Protein AF-A0A8T5KNI4-F1 (afdb_monomer)

Secondary structure (DSSP, 8-state):
--EE-S---SHHHHHHHHHTT-SE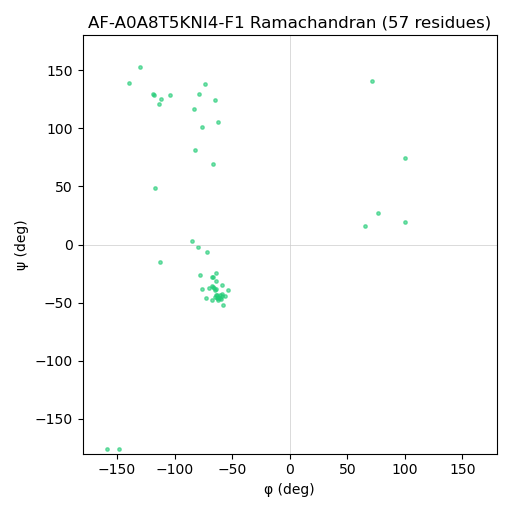E--HHHHHT-SSHHHHHHHHHHHHHHTT-------

Solvent-accessible surface area (backbone atoms only — not comparable to full-atom values): 3550 Å² total; per-residue (Å²): 137,39,77,44,64,81,68,40,72,48,41,66,54,49,42,53,43,44,74,74,57,36,73,40,81,44,50,67,51,38,60,74,72,34,88,46,74,66,52,36,48,51,57,49,48,47,36,34,50,71,65,68,56,59,94,72,76,86,133

Radius of gyration: 11.24 Å; Cα contacts (8 Å, |Δi|>4): 74; chains: 1; bounding box: 28×23×24 Å

Mean predicted aligned error: 4.34 Å

Nearest PDB structures (foldseek):
  5e0k-assembly3_K  TM=7.874E-01  e=7.037E-01  Pyrococcus furiosus DSM 3638
  1wdw-assembly3_K  TM=7.699E-01  e=7.037E-01  Pyrococcus furiosus
  1wdw-assembly1_C  TM=7.698E-01  e=7.037E-01  Pyrococcus furiosus

Foldseek 3Di:
DAEDEDAPQALVSLVVCVVVPHPYYDHPVNVVPAPDPVSSVVRVCRNCVSVVNDPDDDD

pLDDT: mean 88.63, std 10.15, range [56.28, 95.62]

Sequence (59 aa):
TMLVGGGIRTPQQAQIAAEAGADWIVTGTLTEDAADLSDLREKISAITSILGLINWEPN

Structure (mmCIF, N/CA/C/O backbone):
data_AF-A0A8T5KNI4-F1
#
_entry.id   AF-A0A8T5KNI4-F1
#
loop_
_atom_site.group_PDB
_atom_site.id
_atom_site.type_symbol
_atom_site.label_atom_id
_atom_site.label_alt_id
_atom_site.label_comp_id
_atom_site.label_asym_id
_atom_site.label_entity_id
_atom_site.label_seq_id
_atom_site.pdbx_PDB_ins_code
_atom_site.Cartn_x
_atom_site.Cartn_y
_atom_site.Cartn_z
_atom_site.occupancy
_atom_site.B_iso_or_equiv
_atom_site.auth_seq_id
_atom_site.auth_comp_id
_atom_site.auth_asym_id
_atom_site.auth_atom_id
_atom_site.pdbx_PDB_model_num
ATOM 1 N N . THR A 1 1 ? -17.531 -4.168 4.883 1.00 86.25 1 THR A N 1
ATOM 2 C CA . THR A 1 1 ? -16.887 -4.329 3.571 1.00 86.25 1 THR A CA 1
ATOM 3 C C . THR A 1 1 ? -16.681 -2.984 2.914 1.00 86.25 1 THR A C 1
ATOM 5 O O . THR A 1 1 ? -17.534 -2.526 2.160 1.00 86.25 1 THR A O 1
ATOM 8 N N . MET A 1 2 ? -15.557 -2.346 3.229 1.00 90.75 2 MET A N 1
ATOM 9 C CA . MET A 1 2 ? -15.015 -1.169 2.565 1.00 90.75 2 MET A CA 1
ATOM 10 C C . MET A 1 2 ? -13.848 -1.587 1.669 1.00 90.75 2 MET A C 1
ATOM 12 O O . MET A 1 2 ? -12.937 -2.288 2.106 1.00 90.75 2 MET A O 1
ATOM 16 N N . LEU A 1 3 ? -13.895 -1.160 0.410 1.00 93.88 3 LEU A N 1
ATOM 17 C CA . LEU A 1 3 ? -12.863 -1.421 -0.587 1.00 93.88 3 LEU A CA 1
ATOM 18 C C . LEU A 1 3 ? -12.170 -0.096 -0.912 1.00 93.88 3 LEU A C 1
ATOM 20 O O . LEU A 1 3 ? -12.845 0.864 -1.284 1.00 93.88 3 LEU A O 1
ATOM 24 N N . VAL A 1 4 ? -10.847 -0.039 -0.780 1.00 93.19 4 VAL A N 1
ATOM 25 C CA . VAL A 1 4 ? -10.058 1.160 -1.084 1.00 93.19 4 VAL A CA 1
ATOM 26 C C . VAL A 1 4 ? -9.090 0.858 -2.219 1.00 93.19 4 VAL A C 1
ATOM 28 O O . VAL A 1 4 ? -8.336 -0.110 -2.184 1.00 93.19 4 VAL A O 1
ATOM 31 N N . GLY A 1 5 ? -9.112 1.704 -3.241 1.00 87.88 5 GLY A N 1
ATOM 32 C CA . GLY A 1 5 ? -8.210 1.645 -4.386 1.00 87.88 5 GLY A CA 1
ATOM 33 C C . GLY A 1 5 ? -7.942 3.043 -4.935 1.00 87.88 5 GLY A C 1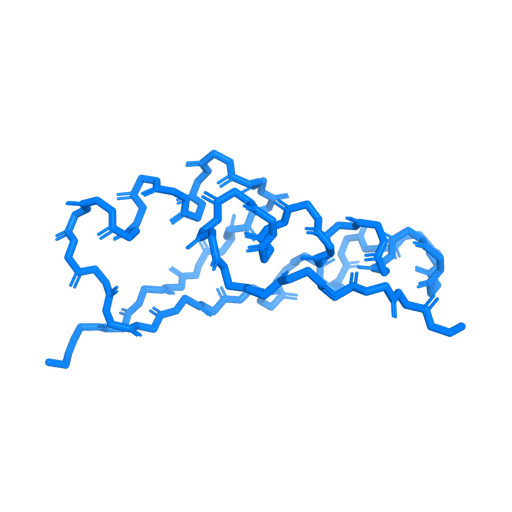
ATOM 34 O O . GLY A 1 5 ? -8.418 4.032 -4.382 1.00 87.88 5 GLY A O 1
ATOM 35 N N . GLY A 1 6 ? -7.195 3.122 -6.037 1.00 83.69 6 GLY A N 1
ATOM 36 C CA . GLY A 1 6 ? -6.877 4.388 -6.706 1.00 83.69 6 GLY A CA 1
ATOM 37 C C . GLY A 1 6 ? -5.478 4.902 -6.374 1.00 83.69 6 GLY A C 1
ATOM 38 O O . GLY A 1 6 ? -5.312 5.870 -5.640 1.00 83.69 6 GLY A O 1
ATOM 39 N N . GLY A 1 7 ? -4.456 4.265 -6.949 1.00 86.44 7 GLY A N 1
ATOM 40 C CA . GLY A 1 7 ? -3.088 4.780 -6.884 1.00 86.44 7 GLY A CA 1
ATOM 41 C C . GLY A 1 7 ? -2.366 4.575 -5.550 1.00 86.44 7 GLY A C 1
ATOM 42 O O . GLY A 1 7 ? -1.460 5.355 -5.256 1.00 86.44 7 GLY A O 1
ATOM 43 N N . ILE A 1 8 ? -2.728 3.538 -4.779 1.00 92.38 8 ILE A N 1
ATOM 44 C CA . ILE A 1 8 ? -1.915 3.045 -3.655 1.00 92.38 8 ILE A CA 1
ATOM 45 C C . ILE A 1 8 ? -0.575 2.559 -4.233 1.00 92.38 8 ILE A C 1
ATOM 47 O O . ILE A 1 8 ? -0.513 1.515 -4.883 1.00 92.38 8 ILE A O 1
ATOM 51 N N . ARG A 1 9 ? 0.482 3.346 -4.028 1.00 91.94 9 ARG A N 1
ATOM 52 C CA . ARG A 1 9 ? 1.841 3.111 -4.548 1.00 91.94 9 ARG A CA 1
ATOM 53 C C . ARG A 1 9 ? 2.854 2.801 -3.460 1.00 91.94 9 ARG A C 1
ATOM 55 O O . ARG A 1 9 ? 3.955 2.356 -3.765 1.00 91.94 9 ARG A O 1
ATOM 62 N N . THR A 1 10 ? 2.507 3.072 -2.206 1.00 93.38 10 THR A N 1
ATOM 63 C CA . THR A 1 10 ? 3.423 2.902 -1.081 1.00 93.38 10 THR A CA 1
ATOM 64 C C . THR A 1 10 ? 2.782 2.098 0.050 1.00 93.38 10 THR A C 1
ATOM 66 O O . THR A 1 10 ? 1.560 2.153 0.232 1.00 93.38 10 THR A O 1
ATOM 69 N N . PRO A 1 11 ? 3.594 1.397 0.861 1.00 94.19 11 PRO A N 1
ATOM 70 C CA . PRO A 1 11 ? 3.129 0.726 2.075 1.00 94.19 11 PRO A CA 1
ATOM 71 C C . PRO A 1 11 ? 2.366 1.655 3.024 1.00 94.19 11 PRO A C 1
ATOM 73 O O . PRO A 1 11 ? 1.337 1.275 3.570 1.00 94.19 11 PRO A O 1
ATOM 76 N N . GLN A 1 12 ? 2.807 2.904 3.173 1.00 95.50 12 GLN A N 1
ATOM 77 C CA . GLN A 1 12 ? 2.180 3.869 4.080 1.00 95.50 12 GLN A CA 1
ATOM 78 C C . GLN A 1 12 ? 0.763 4.238 3.632 1.00 95.50 12 GLN A C 1
ATOM 80 O O . GLN A 1 12 ? -0.130 4.372 4.460 1.00 95.50 12 GLN A O 1
ATOM 85 N N . GLN A 1 13 ? 0.526 4.362 2.323 1.00 95.25 13 GLN A N 1
ATOM 86 C CA . GLN A 1 13 ? -0.822 4.599 1.799 1.00 95.25 13 GLN A CA 1
ATOM 87 C C . GLN A 1 13 ? -1.748 3.408 2.067 1.00 95.25 13 GLN A C 1
ATOM 89 O O . GLN A 1 13 ? -2.911 3.604 2.415 1.00 95.25 13 GLN A O 1
ATOM 94 N N . ALA A 1 14 ? -1.229 2.182 1.945 1.00 94.69 14 ALA A N 1
ATOM 95 C CA . ALA A 1 14 ? -1.971 0.974 2.286 1.00 94.69 14 ALA A CA 1
ATOM 96 C C . ALA A 1 14 ? -2.300 0.919 3.789 1.00 94.69 14 ALA A C 1
ATOM 98 O O . ALA A 1 14 ? -3.439 0.639 4.152 1.00 94.69 14 ALA A O 1
ATOM 99 N N . GLN A 1 15 ? -1.342 1.258 4.656 1.00 95.50 15 GLN A N 1
ATOM 100 C CA . GLN A 1 15 ? -1.557 1.327 6.102 1.00 95.50 15 GLN A CA 1
ATOM 101 C C . GLN A 1 15 ? -2.633 2.354 6.471 1.00 95.50 15 GLN A C 1
ATOM 103 O O . GLN A 1 15 ? -3.555 2.017 7.204 1.00 95.50 15 GLN A O 1
ATOM 108 N N . ILE A 1 16 ? -2.585 3.562 5.900 1.00 95.62 16 ILE A N 1
ATOM 109 C CA . ILE A 1 16 ? -3.613 4.591 6.123 1.00 95.62 16 ILE A CA 1
ATOM 110 C C . ILE A 1 16 ? -4.997 4.083 5.697 1.00 95.62 16 ILE A C 1
ATOM 112 O O . ILE A 1 16 ? -5.978 4.297 6.405 1.00 95.62 16 ILE A O 1
ATOM 116 N N . ALA A 1 17 ? -5.094 3.394 4.555 1.00 95.00 17 ALA A N 1
ATOM 117 C CA . ALA A 1 17 ? -6.355 2.811 4.105 1.00 95.00 17 ALA A CA 1
ATOM 118 C C . ALA A 1 17 ? -6.872 1.742 5.084 1.00 95.00 17 ALA A C 1
ATOM 120 O O . ALA A 1 17 ? -8.057 1.745 5.421 1.00 95.00 17 ALA A O 1
ATOM 121 N N . ALA A 1 18 ? -5.996 0.861 5.573 1.00 94.62 18 ALA A N 1
ATOM 122 C CA . ALA A 1 18 ? -6.346 -0.151 6.567 1.00 94.62 18 ALA A CA 1
ATOM 123 C C . ALA A 1 18 ? -6.796 0.478 7.896 1.00 94.62 18 ALA A C 1
ATOM 125 O O . ALA A 1 18 ? -7.838 0.106 8.429 1.00 94.62 18 ALA A O 1
ATOM 126 N N . GLU A 1 19 ? -6.068 1.479 8.395 1.00 95.12 19 GLU A N 1
ATOM 127 C CA . GLU A 1 19 ? -6.401 2.221 9.618 1.00 95.12 19 GLU A CA 1
ATOM 128 C C . GLU A 1 19 ? -7.716 3.000 9.492 1.00 95.12 19 GLU A C 1
ATOM 130 O O . GLU A 1 19 ? -8.458 3.127 10.466 1.00 95.12 19 GLU A O 1
ATOM 135 N N . ALA A 1 20 ? -8.059 3.460 8.286 1.00 95.25 20 ALA A N 1
ATOM 136 C CA . ALA A 1 20 ? -9.357 4.058 7.987 1.00 95.25 20 ALA A CA 1
ATOM 137 C C . ALA A 1 20 ? -10.511 3.032 7.959 1.00 95.25 20 ALA A C 1
ATOM 139 O O . ALA A 1 20 ? -11.672 3.428 7.843 1.00 95.25 20 ALA A O 1
ATOM 140 N N . GLY A 1 21 ? -10.214 1.733 8.074 1.00 94.62 21 GLY A N 1
ATOM 141 C CA . GLY A 1 21 ? -11.185 0.640 8.130 1.00 94.62 21 GLY A CA 1
ATOM 142 C C . GLY A 1 21 ? -11.372 -0.112 6.812 1.00 94.62 21 GLY A C 1
ATOM 143 O O . GLY A 1 21 ? -12.422 -0.724 6.615 1.00 94.62 21 GLY A O 1
ATOM 144 N N . ALA A 1 22 ? -10.424 -0.028 5.871 1.00 95.44 22 ALA A N 1
ATOM 145 C CA . ALA A 1 22 ? -10.512 -0.786 4.627 1.00 95.44 22 ALA A CA 1
ATOM 146 C C . ALA A 1 22 ? -10.432 -2.290 4.910 1.00 95.44 22 ALA A C 1
ATOM 148 O O . ALA A 1 22 ? -9.452 -2.776 5.467 1.00 95.44 22 ALA A O 1
ATOM 149 N N . ASP A 1 23 ? -11.442 -3.030 4.458 1.00 93.75 23 ASP A N 1
ATOM 150 C CA . ASP A 1 23 ? -11.429 -4.494 4.472 1.00 93.75 23 ASP A CA 1
ATOM 151 C C . ASP A 1 23 ? -10.578 -5.046 3.310 1.00 93.75 23 ASP A C 1
ATOM 153 O O . ASP A 1 23 ? -10.051 -6.152 3.386 1.00 93.75 23 ASP A O 1
ATOM 157 N N . TRP A 1 24 ? -10.451 -4.275 2.221 1.00 93.06 24 TRP A N 1
ATOM 158 C CA . TRP A 1 24 ? -9.698 -4.635 1.017 1.00 93.06 24 TRP A CA 1
ATOM 159 C C . TRP A 1 24 ? -8.929 -3.434 0.465 1.00 93.06 24 TRP A C 1
ATOM 161 O O . TRP A 1 24 ? -9.479 -2.334 0.360 1.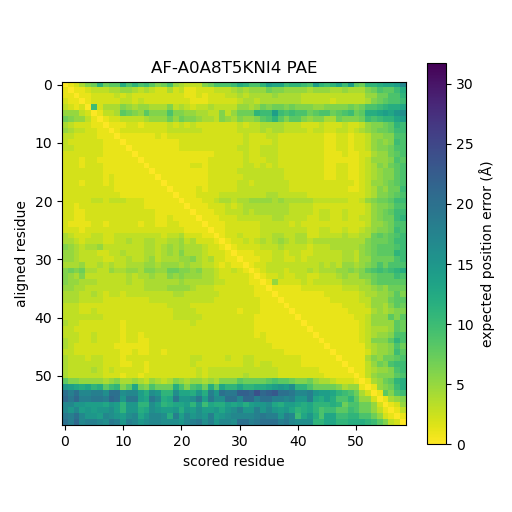00 93.06 24 TRP A O 1
ATOM 171 N N . ILE A 1 25 ? -7.691 -3.670 0.028 1.00 92.50 25 ILE A N 1
ATOM 172 C CA . ILE A 1 25 ? -6.819 -2.671 -0.602 1.00 92.50 25 ILE A CA 1
ATOM 173 C C . ILE A 1 25 ? -6.481 -3.129 -2.026 1.00 92.50 25 ILE A C 1
ATOM 175 O O . ILE A 1 25 ? -6.052 -4.262 -2.231 1.00 92.50 25 ILE A O 1
ATOM 179 N N . VAL A 1 26 ? -6.667 -2.248 -3.013 1.00 93.12 26 VAL A N 1
ATOM 180 C CA . VAL A 1 26 ? -6.435 -2.520 -4.442 1.00 93.12 26 VAL A CA 1
ATOM 181 C C . VAL A 1 26 ? -5.263 -1.684 -4.968 1.00 93.12 26 VAL A C 1
ATOM 183 O O . VAL A 1 26 ? -5.314 -0.452 -4.964 1.00 93.12 26 VAL A O 1
ATOM 186 N N . THR A 1 27 ? -4.223 -2.351 -5.475 1.00 91.19 27 THR A N 1
ATOM 187 C CA . THR A 1 27 ? -2.924 -1.760 -5.862 1.00 91.19 27 THR A CA 1
ATOM 188 C C . THR A 1 27 ? -2.616 -1.904 -7.364 1.00 91.19 27 THR A C 1
ATOM 190 O O . THR A 1 27 ? -1.525 -2.310 -7.753 1.00 91.19 27 THR A O 1
ATOM 193 N N . GLY A 1 28 ? -3.562 -1.559 -8.246 1.00 90.12 28 GLY A N 1
ATOM 194 C CA . GLY A 1 28 ? -3.377 -1.697 -9.706 1.00 90.12 28 GLY A CA 1
ATOM 195 C C . GLY A 1 28 ? -2.171 -0.920 -10.257 1.00 90.12 28 GLY A C 1
ATOM 196 O O . GLY A 1 28 ? -1.280 -1.503 -10.866 1.00 90.12 28 GLY A O 1
ATOM 197 N N . THR A 1 29 ? -2.081 0.378 -9.951 1.00 89.44 29 THR A N 1
ATOM 198 C CA . THR A 1 29 ? -1.000 1.251 -10.450 1.00 89.44 29 THR A CA 1
ATOM 199 C C . THR A 1 29 ? 0.389 0.858 -9.941 1.00 89.44 29 THR A C 1
ATOM 201 O O . THR A 1 29 ? 1.381 1.104 -10.610 1.00 89.44 29 THR A O 1
ATOM 204 N N . LEU A 1 30 ? 0.476 0.175 -8.793 1.00 89.69 30 LEU A N 1
ATOM 205 C CA . LEU A 1 30 ? 1.736 -0.388 -8.298 1.00 89.69 30 LEU A CA 1
ATOM 206 C C . LEU A 1 30 ? 2.352 -1.379 -9.300 1.00 89.69 30 LEU A C 1
ATOM 208 O O . LEU A 1 30 ? 3.572 -1.461 -9.406 1.00 89.69 30 LEU A O 1
ATOM 212 N N . THR A 1 31 ? 1.497 -2.118 -10.016 1.00 87.88 31 THR A N 1
ATOM 213 C CA . THR A 1 31 ? 1.900 -3.094 -11.038 1.00 87.88 31 THR A CA 1
ATOM 214 C C . THR A 1 31 ? 2.330 -2.401 -12.327 1.00 87.88 31 THR A C 1
ATOM 216 O O . THR A 1 31 ? 3.296 -2.822 -12.951 1.00 87.88 31 THR A O 1
ATOM 219 N N . GLU A 1 32 ? 1.639 -1.328 -12.712 1.00 88.12 32 GLU A N 1
ATOM 220 C CA . GLU A 1 32 ? 1.961 -0.528 -13.903 1.00 88.12 32 GLU A CA 1
ATOM 221 C C . GLU A 1 32 ? 3.291 0.227 -13.744 1.00 88.12 32 GLU A C 1
ATOM 223 O O . GLU A 1 32 ? 4.052 0.341 -14.701 1.00 88.12 32 GLU A O 1
ATOM 228 N N . ASP A 1 33 ? 3.590 0.688 -12.525 1.00 87.81 33 ASP A N 1
ATOM 229 C CA . ASP A 1 33 ? 4.810 1.424 -12.178 1.00 87.81 33 ASP A CA 1
ATOM 230 C C . ASP A 1 33 ? 6.002 0.493 -11.850 1.00 87.81 33 ASP A C 1
ATOM 232 O O . ASP A 1 33 ? 7.055 0.968 -11.411 1.00 87.81 33 ASP A O 1
ATOM 236 N N . ALA A 1 34 ? 5.850 -0.832 -11.965 1.00 92.00 34 ALA A N 1
ATOM 237 C CA . ALA A 1 34 ? 6.920 -1.779 -11.660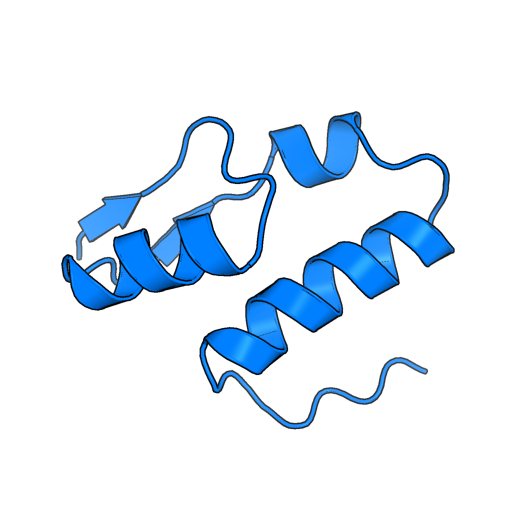 1.00 92.00 34 ALA A CA 1
ATOM 238 C C . ALA A 1 34 ? 7.942 -1.870 -12.802 1.00 92.00 34 ALA A C 1
ATOM 240 O O . ALA A 1 34 ? 7.581 -2.072 -13.960 1.00 92.00 34 ALA A O 1
ATOM 241 N N . ALA A 1 35 ? 9.228 -1.748 -12.470 1.00 93.31 35 ALA A N 1
ATOM 242 C CA . ALA A 1 35 ? 10.313 -1.827 -13.448 1.00 93.31 35 ALA A CA 1
ATOM 243 C C . ALA A 1 35 ? 10.491 -3.254 -13.992 1.00 93.31 35 ALA A C 1
ATOM 245 O O . ALA A 1 35 ? 10.766 -3.448 -15.176 1.00 93.31 35 ALA A O 1
ATOM 246 N N . ASP A 1 36 ? 10.320 -4.246 -13.121 1.00 94.50 36 ASP A N 1
ATOM 247 C CA . ASP A 1 36 ? 10.369 -5.667 -13.435 1.00 94.50 36 ASP A CA 1
ATOM 248 C C . ASP A 1 36 ? 9.632 -6.488 -12.357 1.00 94.50 36 ASP A C 1
ATOM 250 O O . ASP A 1 36 ? 9.012 -5.950 -11.435 1.00 94.50 36 ASP A O 1
ATOM 254 N N . LEU A 1 37 ? 9.674 -7.818 -12.481 1.00 93.31 37 LEU A N 1
ATOM 255 C CA . LEU A 1 37 ? 9.026 -8.728 -11.533 1.00 93.31 37 LEU A CA 1
ATOM 256 C C . LEU A 1 37 ? 9.656 -8.705 -10.133 1.00 93.31 37 LEU A C 1
ATOM 258 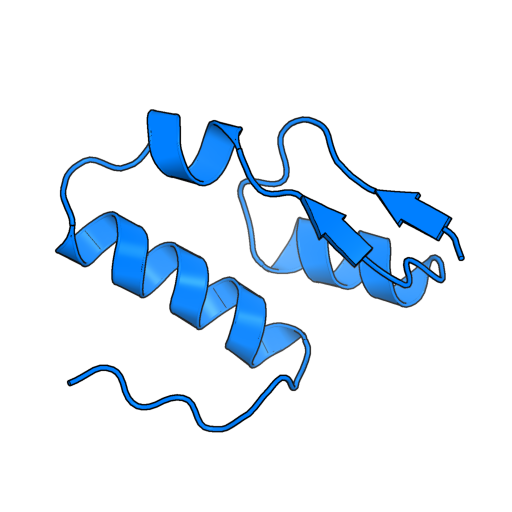O O . LEU A 1 37 ? 8.956 -8.984 -9.159 1.00 93.31 37 LEU A O 1
ATOM 262 N N . SER A 1 38 ? 10.948 -8.394 -10.020 1.00 94.06 38 SER A N 1
ATOM 263 C CA . SER A 1 38 ? 11.639 -8.292 -8.731 1.00 94.06 38 SER A CA 1
ATOM 264 C C . SER A 1 38 ? 11.190 -7.031 -7.998 1.00 94.06 38 SER A C 1
ATOM 266 O O . SER A 1 38 ? 10.796 -7.115 -6.838 1.00 94.06 38 SER A O 1
ATOM 268 N N . ASP A 1 39 ? 11.129 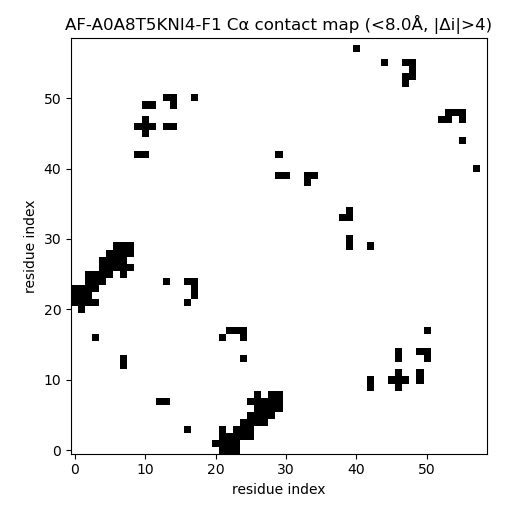-5.897 -8.698 1.00 94.12 39 ASP A N 1
ATOM 269 C CA . ASP A 1 39 ? 10.596 -4.636 -8.170 1.00 94.12 39 ASP A CA 1
ATOM 270 C C . ASP A 1 39 ? 9.118 -4.777 -7.768 1.00 94.12 39 ASP A C 1
ATOM 272 O O . ASP A 1 39 ? 8.718 -4.374 -6.675 1.00 94.12 39 ASP A O 1
ATOM 276 N N . LEU A 1 40 ? 8.299 -5.439 -8.594 1.00 93.19 40 LEU A N 1
ATOM 277 C CA . LEU A 1 40 ? 6.906 -5.734 -8.244 1.00 93.19 40 LEU A CA 1
ATOM 278 C C . LEU A 1 40 ? 6.802 -6.576 -6.963 1.00 93.19 40 LEU A C 1
ATOM 280 O O . LEU A 1 40 ? 5.981 -6.288 -6.089 1.00 93.19 40 LEU A O 1
ATOM 284 N N . ARG A 1 41 ? 7.638 -7.610 -6.837 1.00 91.88 41 ARG A N 1
ATOM 285 C CA . ARG A 1 41 ? 7.703 -8.486 -5.660 1.00 91.88 41 ARG A CA 1
ATOM 286 C C . ARG A 1 41 ? 8.112 -7.716 -4.409 1.00 91.88 41 ARG A C 1
ATOM 288 O O . ARG A 1 41 ? 7.472 -7.894 -3.375 1.00 91.88 41 ARG A O 1
ATOM 295 N N . GLU A 1 42 ? 9.122 -6.854 -4.489 1.00 93.19 42 GLU A N 1
ATOM 296 C CA . GLU A 1 42 ? 9.547 -6.000 -3.373 1.00 93.19 42 GLU A CA 1
ATOM 297 C C . GLU A 1 42 ? 8.438 -5.033 -2.949 1.00 93.19 42 GLU A C 1
ATOM 299 O O . GLU A 1 42 ? 8.105 -4.946 -1.764 1.00 93.19 42 GLU A O 1
ATOM 304 N N . LYS A 1 43 ? 7.794 -4.370 -3.915 1.00 92.81 43 LYS A N 1
ATOM 305 C CA . LYS A 1 43 ? 6.670 -3.455 -3.680 1.00 92.81 43 LYS A CA 1
ATOM 306 C C . LYS A 1 43 ? 5.487 -4.144 -2.999 1.00 92.81 43 LYS A C 1
ATOM 308 O O . LYS A 1 43 ? 4.954 -3.616 -2.022 1.00 92.81 43 LYS A O 1
ATOM 313 N N . ILE A 1 44 ? 5.084 -5.323 -3.479 1.00 92.25 44 ILE A N 1
ATOM 314 C CA . ILE A 1 44 ? 4.003 -6.112 -2.866 1.00 92.25 44 ILE A CA 1
ATOM 315 C C . ILE A 1 44 ? 4.412 -6.579 -1.465 1.00 92.25 44 ILE A C 1
ATOM 317 O O . ILE A 1 44 ? 3.629 -6.403 -0.532 1.00 92.25 44 ILE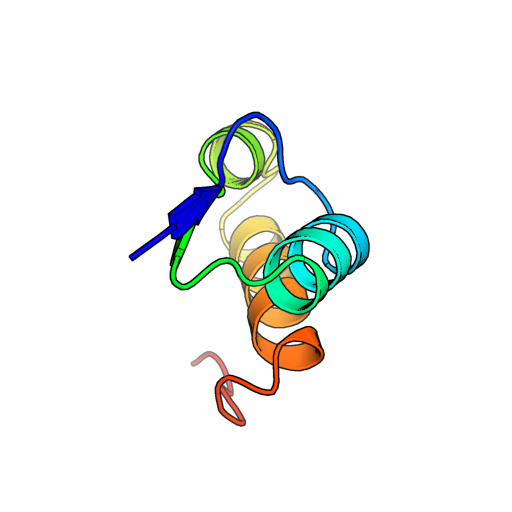 A O 1
ATOM 321 N N . SER A 1 45 ? 5.637 -7.092 -1.300 1.00 91.88 45 SER A N 1
ATOM 322 C CA . SER A 1 45 ? 6.163 -7.543 -0.003 1.00 91.88 45 SER A CA 1
ATOM 323 C C . SER A 1 45 ? 6.106 -6.438 1.049 1.00 91.88 45 SER A C 1
ATOM 325 O O . SER A 1 45 ? 5.665 -6.655 2.178 1.00 91.88 45 SER A O 1
ATOM 327 N N . ALA A 1 46 ? 6.499 -5.218 0.677 1.00 92.44 46 ALA A N 1
ATOM 328 C CA . ALA A 1 46 ? 6.480 -4.078 1.579 1.00 92.44 46 ALA A CA 1
ATOM 329 C C . ALA A 1 46 ? 5.050 -3.712 2.026 1.00 92.44 46 ALA A C 1
ATOM 331 O O . ALA A 1 46 ? 4.838 -3.385 3.196 1.00 92.44 46 ALA A O 1
ATOM 332 N N . ILE A 1 47 ? 4.062 -3.807 1.126 1.00 92.88 47 ILE A N 1
ATOM 333 C CA . ILE A 1 47 ? 2.645 -3.584 1.454 1.00 92.88 47 ILE A CA 1
ATOM 334 C C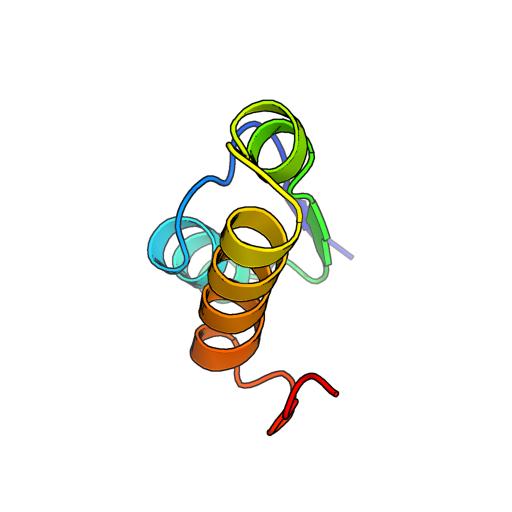 . ILE A 1 47 ? 2.104 -4.683 2.374 1.00 92.88 47 ILE A C 1
ATOM 336 O O . ILE A 1 47 ? 1.463 -4.378 3.376 1.00 92.88 47 ILE A O 1
ATOM 340 N N . THR A 1 48 ? 2.337 -5.960 2.075 1.00 91.75 48 THR A N 1
ATOM 341 C CA . THR A 1 48 ? 1.808 -7.049 2.914 1.00 91.75 48 THR A CA 1
ATOM 342 C C . THR A 1 48 ? 2.458 -7.059 4.295 1.00 91.75 48 THR A C 1
ATOM 344 O O . THR A 1 48 ? 1.769 -7.259 5.295 1.00 91.75 48 THR A O 1
ATOM 347 N N . SER A 1 49 ? 3.755 -6.743 4.361 1.00 91.75 49 SER A N 1
ATOM 348 C CA . SER A 1 49 ? 4.515 -6.663 5.611 1.00 91.75 49 SER A CA 1
ATOM 349 C C . SER A 1 49 ? 3.977 -5.585 6.553 1.00 91.75 49 SER A C 1
ATOM 351 O O . SER A 1 49 ? 3.744 -5.869 7.727 1.00 91.75 49 SER A O 1
ATOM 353 N N . ILE A 1 50 ? 3.732 -4.358 6.066 1.00 92.81 50 ILE A N 1
ATOM 354 C CA . ILE A 1 50 ? 3.240 -3.266 6.930 1.00 92.81 50 ILE A CA 1
ATOM 355 C C . ILE A 1 50 ? 1.811 -3.515 7.430 1.00 92.81 50 ILE A C 1
ATOM 357 O O . ILE A 1 50 ? 1.450 -3.068 8.515 1.00 92.81 50 ILE A O 1
ATOM 361 N N . LEU A 1 51 ? 1.008 -4.257 6.663 1.00 91.88 51 LEU A N 1
ATOM 362 C CA . LEU A 1 51 ? -0.353 -4.640 7.039 1.00 91.88 51 LEU A CA 1
ATOM 363 C C . LEU A 1 51 ? -0.393 -5.829 8.012 1.00 91.88 51 LEU A C 1
ATOM 365 O O . LEU A 1 51 ? -1.475 -6.256 8.411 1.00 91.88 51 LEU A O 1
ATOM 369 N N . GLY A 1 52 ? 0.762 -6.397 8.377 1.00 85.75 52 GLY A N 1
ATOM 370 C CA . GLY A 1 52 ? 0.837 -7.601 9.207 1.00 85.75 52 GLY A CA 1
ATOM 371 C C . GLY A 1 52 ? 0.257 -8.842 8.520 1.00 85.75 52 GLY A C 1
ATOM 372 O O . GLY A 1 52 ? -0.025 -9.844 9.182 1.00 85.75 52 GLY A O 1
ATOM 373 N N . LEU A 1 53 ? 0.068 -8.790 7.198 1.00 70.44 53 LEU A N 1
ATOM 374 C CA . LEU A 1 53 ? -0.453 -9.887 6.395 1.00 70.44 53 LEU A CA 1
ATOM 375 C C . LEU A 1 53 ? 0.697 -10.846 6.064 1.00 70.44 53 LEU A C 1
ATOM 377 O O . LEU A 1 53 ? 1.228 -10.834 4.961 1.00 70.44 53 LEU A O 1
ATOM 381 N N . ILE A 1 54 ? 1.010 -11.714 7.034 1.00 65.44 54 ILE A N 1
ATOM 382 C CA . ILE A 1 54 ? 1.861 -12.913 6.912 1.00 65.44 54 ILE A CA 1
ATOM 383 C C . ILE A 1 54 ? 3.362 -12.600 6.727 1.00 65.44 54 ILE A C 1
ATOM 385 O O . ILE A 1 54 ? 3.758 -11.712 5.980 1.00 65.44 54 ILE A O 1
ATOM 389 N N . ASN A 1 55 ? 4.218 -13.404 7.375 1.00 58.06 55 ASN A N 1
ATOM 390 C CA . ASN A 1 55 ? 5.641 -13.548 7.034 1.00 58.06 55 ASN A CA 1
ATOM 391 C C . ASN A 1 55 ? 5.770 -14.212 5.649 1.00 58.06 55 ASN A C 1
ATOM 393 O O . ASN A 1 55 ? 6.108 -15.391 5.543 1.00 58.06 55 ASN A O 1
ATOM 397 N N . TRP A 1 56 ? 5.385 -13.504 4.590 1.00 67.25 56 TRP A N 1
ATOM 398 C CA . TRP A 1 56 ? 5.529 -13.987 3.226 1.00 67.25 56 TRP A CA 1
ATOM 399 C C . TRP A 1 56 ? 6.994 -13.864 2.819 1.00 67.25 56 TRP A C 1
ATOM 401 O O . TRP A 1 56 ? 7.470 -12.779 2.490 1.00 67.25 56 TRP A O 1
ATOM 411 N N . GLU A 1 57 ? 7.714 -14.981 2.862 1.00 59.62 57 GLU A N 1
ATOM 412 C CA . GLU A 1 57 ? 8.998 -15.096 2.185 1.00 59.62 57 GLU A CA 1
ATOM 413 C C . GLU A 1 57 ? 8.724 -15.447 0.730 1.00 59.62 57 GLU A C 1
ATOM 415 O O . GLU A 1 57 ? 8.133 -16.494 0.437 1.00 59.62 57 GLU A O 1
ATOM 420 N N . PRO A 1 58 ?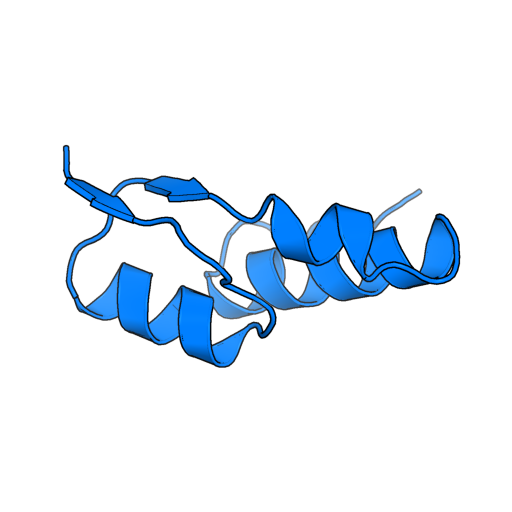 9.087 -14.570 -0.207 1.00 56.28 58 PRO A N 1
ATOM 421 C CA . PRO A 1 58 ? 8.875 -14.904 -1.587 1.00 56.28 58 PRO A CA 1
ATOM 422 C C . PRO A 1 58 ? 9.917 -15.955 -1.997 1.00 56.28 58 PRO A C 1
ATOM 424 O O . PRO A 1 58 ? 11.080 -15.849 -1.602 1.00 56.28 58 PRO A O 1
ATOM 427 N N . ASN A 1 59 ? 9.496 -16.963 -2.767 1.00 59.16 59 ASN A N 1
ATOM 428 C CA . ASN A 1 59 ? 10.383 -17.979 -3.351 1.00 59.16 59 ASN A CA 1
ATOM 429 C C . ASN A 1 59 ? 11.160 -17.370 -4.517 1.00 59.16 59 ASN A C 1
ATOM 431 O O . ASN A 1 59 ? 10.509 -16.895 -5.474 1.00 59.16 59 ASN A O 1
#